Protein AF-A0A1Q5K4J3-F1 (afdb_monomer_lite)

Secondary structure (DSSP, 8-state):
--TTTS-HHHHHHHHHTTS-HHHHHHHTTS-HHHHHHHHTT----HHHHHHHHHHTTTTS------PPP--

pLDDT: mean 81.28, std 18.86, range [35.69, 96.62]

Foldseek 3Di:
DDPVPDAQLRVLVVLCPPHDLVQLCVLLVHDSVQSVQRNVRHDDDPSSVVSSCVSSQVDHDDDPPPPDDDD

Sequence (71 aa):
MQWSECTTSERMKALRGGMTQEQLAEAAAVSVGVVRKLERGGTASLPSLLSIADGAGVRGRRPRKRCGGAA

Radius of gyration: 12.92 Å; chains: 1; bounding box: 39×30×24 Å

Structure (mmCIF, N/CA/C/O backbone):
data_AF-A0A1Q5K4J3-F1
#
_entry.id   AF-A0A1Q5K4J3-F1
#
loop_
_atom_site.group_PDB
_atom_site.id
_atom_site.type_symbol
_atom_site.label_atom_id
_atom_site.label_alt_id
_atom_site.label_comp_id
_atom_site.label_asym_id
_atom_site.label_entity_id
_atom_site.label_seq_id
_atom_site.pdbx_PDB_ins_code
_atom_site.Cartn_x
_atom_site.Cartn_y
_atom_site.Cartn_z
_atom_site.occupancy
_atom_site.B_iso_or_equiv
_atom_site.auth_seq_id
_atom_site.auth_comp_id
_atom_site.auth_asym_id
_atom_site.auth_atom_id
_atom_site.pdbx_PDB_model_num
ATOM 1 N N . MET A 1 1 ? -3.722 21.396 -3.898 1.00 60.44 1 MET A N 1
ATOM 2 C CA . MET A 1 1 ? -2.405 20.775 -3.644 1.00 60.44 1 MET A CA 1
ATOM 3 C C . MET A 1 1 ? -1.900 20.221 -4.963 1.00 60.44 1 MET A C 1
ATOM 5 O O . MET A 1 1 ? -2.602 19.402 -5.548 1.00 60.44 1 MET A O 1
ATOM 9 N N . GLN A 1 2 ? -0.767 20.712 -5.473 1.00 74.31 2 GLN A N 1
ATOM 10 C CA . GLN A 1 2 ? -0.202 20.184 -6.715 1.00 74.31 2 GLN A CA 1
ATOM 11 C C . GLN A 1 2 ? 0.576 18.903 -6.418 1.00 74.31 2 GLN A C 1
ATOM 13 O O . GLN A 1 2 ? 1.389 18.855 -5.501 1.00 74.31 2 GLN A O 1
ATOM 18 N N . TRP A 1 3 ? 0.337 17.851 -7.200 1.00 71.56 3 TRP A N 1
ATOM 19 C CA . TRP A 1 3 ? 0.957 16.541 -6.980 1.00 71.56 3 TRP A CA 1
ATOM 20 C C . TRP A 1 3 ? 2.490 16.573 -7.040 1.00 71.56 3 TRP A C 1
ATOM 22 O O . TRP A 1 3 ? 3.149 15.721 -6.447 1.00 71.56 3 TRP A O 1
ATOM 32 N N . SER A 1 4 ? 3.068 17.547 -7.743 1.00 78.19 4 SER A N 1
ATOM 33 C CA . SER A 1 4 ? 4.509 17.800 -7.847 1.00 78.19 4 SER A CA 1
ATOM 34 C C . SER A 1 4 ? 5.137 18.297 -6.541 1.00 78.19 4 SER A C 1
ATOM 36 O O . SER A 1 4 ? 6.306 18.015 -6.300 1.00 78.19 4 SER A O 1
ATOM 38 N N . GLU A 1 5 ? 4.370 18.957 -5.677 1.00 82.62 5 GLU A N 1
ATOM 39 C CA . GLU A 1 5 ? 4.863 19.582 -4.440 1.00 82.62 5 GLU A CA 1
ATOM 40 C C . GLU A 1 5 ? 4.853 18.626 -3.242 1.00 82.62 5 GL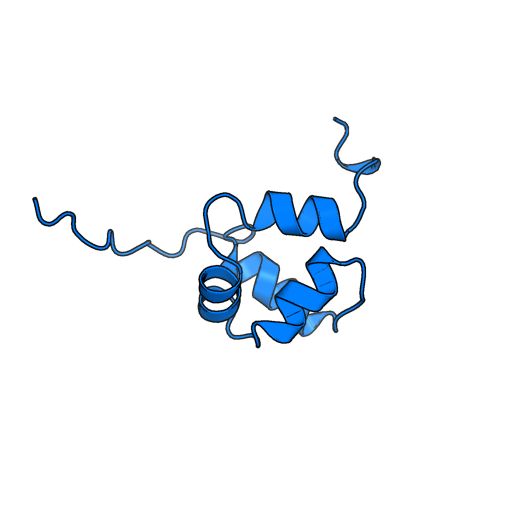U A C 1
ATOM 42 O O . GLU A 1 5 ? 5.537 18.869 -2.252 1.00 82.62 5 GLU A O 1
ATOM 47 N N . CYS A 1 6 ? 4.111 17.517 -3.323 1.00 83.88 6 CYS A N 1
ATOM 48 C CA . CYS A 1 6 ? 4.088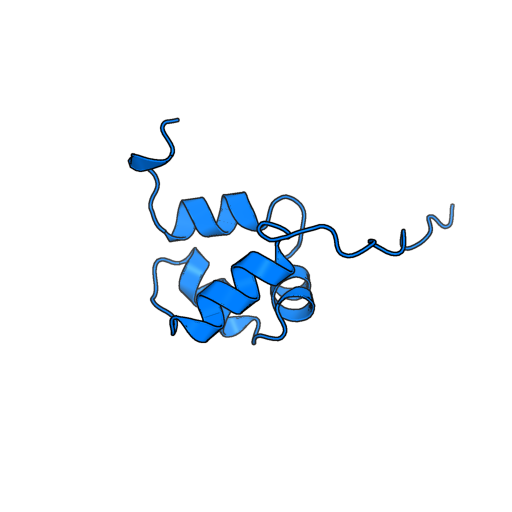 16.525 -2.255 1.00 83.88 6 CYS A CA 1
ATOM 49 C C . CYS A 1 6 ? 5.470 15.884 -2.056 1.00 83.88 6 CYS A C 1
ATOM 51 O O . CYS A 1 6 ? 6.264 15.704 -2.978 1.00 83.88 6 CYS A O 1
ATOM 53 N N . THR A 1 7 ? 5.739 15.432 -0.848 1.00 88.62 7 THR A N 1
ATOM 54 C CA . THR A 1 7 ? 6.825 14.503 -0.541 1.00 88.62 7 THR A CA 1
ATOM 55 C C . THR A 1 7 ? 6.423 13.076 -0.919 1.00 88.62 7 THR A C 1
ATOM 57 O O . THR A 1 7 ? 5.247 12.750 -1.097 1.00 88.62 7 THR A O 1
ATOM 60 N N . THR A 1 8 ? 7.395 12.175 -1.054 1.00 86.94 8 THR A N 1
ATOM 61 C CA . THR A 1 8 ? 7.113 10.752 -1.319 1.00 86.94 8 THR A CA 1
ATOM 62 C C . THR A 1 8 ? 6.256 10.122 -0.217 1.00 86.94 8 THR A C 1
ATOM 64 O O . THR A 1 8 ? 5.377 9.318 -0.512 1.00 86.94 8 THR A O 1
ATOM 67 N N . SER A 1 9 ? 6.452 10.522 1.040 1.00 90.06 9 SER A N 1
ATOM 68 C CA . SER A 1 9 ? 5.652 10.070 2.183 1.00 90.06 9 SER A CA 1
ATOM 69 C C . SER A 1 9 ? 4.205 10.558 2.120 1.00 90.06 9 SER A C 1
ATOM 71 O O . SER A 1 9 ? 3.292 9.789 2.417 1.00 90.06 9 SER A O 1
ATOM 73 N N . GLU A 1 10 ? 3.965 11.802 1.703 1.00 90.62 10 GLU A N 1
ATOM 74 C CA . GLU A 1 10 ? 2.608 12.326 1.496 1.00 90.62 10 GLU A CA 1
ATOM 75 C C . GLU A 1 10 ? 1.909 11.623 0.336 1.00 90.62 10 GLU A C 1
ATOM 77 O O . GLU A 1 10 ? 0.765 11.192 0.485 1.00 90.62 10 GLU A O 1
ATOM 82 N N . ARG A 1 11 ? 2.614 11.407 -0.784 1.00 88.81 11 ARG A N 1
ATOM 83 C CA . ARG A 1 11 ? 2.086 10.614 -1.905 1.00 88.81 11 ARG A CA 1
ATOM 84 C C . ARG A 1 11 ? 1.751 9.195 -1.465 1.00 88.81 11 ARG A C 1
ATOM 86 O O . ARG A 1 11 ? 0.702 8.687 -1.829 1.00 88.81 11 ARG A O 1
ATOM 93 N N . MET A 1 12 ? 2.594 8.575 -0.644 1.00 88.88 12 MET A N 1
ATOM 94 C CA . MET A 1 12 ? 2.358 7.235 -0.109 1.00 88.88 12 MET A CA 1
ATOM 95 C C . MET A 1 12 ? 1.090 7.173 0.757 1.00 88.88 12 MET A C 1
ATOM 97 O O . MET A 1 12 ? 0.259 6.284 0.572 1.00 88.88 12 MET A O 1
ATOM 101 N N . LYS A 1 13 ? 0.898 8.145 1.657 1.00 90.44 13 LYS A N 1
ATOM 102 C CA . LYS A 1 13 ? -0.317 8.244 2.481 1.00 90.44 13 LYS A CA 1
ATOM 103 C C . LYS A 1 13 ? -1.564 8.482 1.628 1.00 90.44 13 LYS A C 1
ATOM 105 O O . LYS A 1 13 ? -2.593 7.861 1.874 1.00 90.44 13 LYS A O 1
ATOM 110 N N . ALA A 1 14 ? -1.463 9.335 0.608 1.00 88.62 14 ALA A N 1
ATOM 111 C CA . ALA A 1 14 ? -2.549 9.576 -0.337 1.00 88.62 14 ALA A CA 1
ATOM 112 C C . ALA A 1 14 ? -2.891 8.315 -1.152 1.00 88.62 14 ALA A C 1
ATOM 114 O O . ALA A 1 14 ? -4.064 7.989 -1.311 1.00 88.62 14 ALA A O 1
ATOM 115 N N . LEU A 1 15 ? -1.876 7.571 -1.608 1.00 86.19 15 LEU A N 1
ATOM 116 C CA . LEU A 1 15 ? -2.021 6.316 -2.353 1.00 86.19 15 LEU A CA 1
ATOM 117 C C . LEU A 1 15 ? -2.671 5.204 -1.530 1.00 86.19 15 LEU A C 1
ATOM 119 O O . LEU A 1 15 ? -3.458 4.428 -2.064 1.00 86.19 15 LEU A O 1
ATOM 123 N N . ARG A 1 16 ? -2.374 5.133 -0.229 1.00 89.25 16 ARG A N 1
ATOM 124 C CA . ARG A 1 16 ? -3.023 4.182 0.679 1.00 89.25 16 ARG A CA 1
ATOM 125 C C . ARG A 1 16 ? -4.536 4.416 0.780 1.00 89.25 16 ARG A C 1
ATOM 127 O O . ARG A 1 16 ? -5.298 3.467 0.988 1.00 89.25 16 ARG A O 1
ATOM 134 N N . GLY A 1 17 ? -4.975 5.668 0.646 1.00 87.25 17 GLY A N 1
ATOM 135 C CA . GLY A 1 17 ? -6.375 6.051 0.790 1.00 87.25 17 GLY A CA 1
ATOM 136 C C . GLY A 1 17 ? -6.938 5.607 2.143 1.00 87.25 17 GLY A C 1
ATOM 137 O O . GLY A 1 17 ? -6.361 5.888 3.191 1.00 87.25 17 GLY A O 1
ATOM 138 N N . GLY A 1 18 ? -8.060 4.882 2.121 1.00 87.25 18 GLY A N 1
ATOM 139 C CA . GLY A 1 18 ? -8.731 4.383 3.328 1.00 87.25 18 GLY A CA 1
ATOM 140 C C . GLY A 1 18 ? -8.163 3.090 3.930 1.00 87.25 18 GLY A C 1
ATOM 141 O O . GLY A 1 18 ? -8.706 2.612 4.919 1.00 87.25 18 GLY A O 1
ATOM 142 N N . MET A 1 19 ? -7.122 2.486 3.346 1.00 91.06 19 MET A N 1
ATOM 143 C CA . MET A 1 19 ? -6.540 1.241 3.872 1.00 91.06 19 MET A CA 1
ATOM 144 C C . MET A 1 19 ? -5.692 1.522 5.115 1.00 91.06 19 MET A C 1
ATOM 146 O O . MET A 1 19 ? -5.088 2.584 5.208 1.00 91.06 19 MET A O 1
ATOM 150 N N . THR A 1 20 ? -5.566 0.585 6.052 1.00 95.31 20 THR A N 1
ATOM 151 C CA . THR A 1 20 ? -4.513 0.653 7.083 1.00 95.31 20 THR A CA 1
ATOM 152 C C . THR A 1 20 ? -3.138 0.344 6.477 1.00 95.31 20 THR A C 1
ATOM 154 O O . THR A 1 20 ? -3.033 -0.129 5.340 1.00 95.31 20 THR A O 1
ATOM 157 N N . GLN A 1 21 ? -2.055 0.628 7.207 1.00 95.75 21 GLN A N 1
ATOM 158 C CA . GLN A 1 21 ? -0.699 0.308 6.739 1.00 95.75 21 GLN A CA 1
ATOM 159 C C . GLN A 1 21 ? -0.524 -1.201 6.526 1.00 95.75 21 GLN A C 1
ATOM 161 O O . GLN A 1 21 ? 0.116 -1.619 5.565 1.00 95.75 21 GLN A O 1
ATOM 166 N N . GLU A 1 22 ? -1.121 -2.003 7.403 1.00 95.50 22 GLU A N 1
ATOM 167 C CA . GLU A 1 22 ? -1.136 -3.462 7.360 1.00 95.50 22 GLU A CA 1
ATOM 168 C C . GLU A 1 22 ? -1.917 -3.960 6.140 1.00 95.50 22 GLU A C 1
ATOM 170 O O . GLU A 1 22 ? -1.404 -4.781 5.388 1.00 95.50 22 GLU A O 1
ATOM 175 N N . GLN A 1 23 ? -3.101 -3.394 5.879 1.00 93.56 23 GLN A N 1
ATOM 176 C CA . GLN A 1 23 ? -3.911 -3.747 4.709 1.00 93.56 23 GLN A CA 1
ATOM 177 C C . GLN A 1 23 ? -3.199 -3.424 3.393 1.00 93.56 23 GLN A C 1
ATOM 179 O O . GLN A 1 23 ? -3.287 -4.192 2.437 1.00 93.56 23 GLN A O 1
ATOM 184 N N . LEU A 1 24 ? -2.500 -2.286 3.318 1.00 94.19 24 LEU A N 1
ATOM 185 C CA . LEU A 1 24 ? -1.711 -1.951 2.133 1.00 94.19 24 LEU A CA 1
ATOM 186 C C . LEU A 1 24 ? -0.517 -2.895 1.977 1.00 94.19 24 LEU A C 1
ATOM 188 O O . LEU A 1 24 ? -0.236 -3.333 0.867 1.00 94.19 24 LEU A O 1
ATOM 192 N N . ALA A 1 25 ? 0.17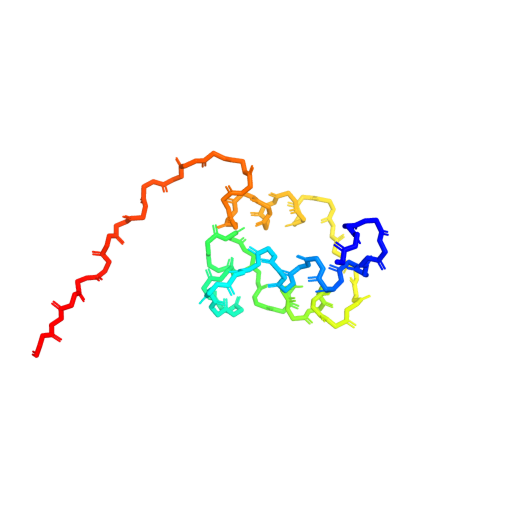4 -3.215 3.072 1.00 94.94 25 ALA A N 1
ATOM 193 C CA . ALA A 1 25 ? 1.302 -4.138 3.053 1.00 94.94 25 ALA A CA 1
ATOM 194 C C . ALA A 1 25 ? 0.880 -5.533 2.566 1.00 94.94 25 ALA A C 1
ATOM 196 O O . ALA A 1 25 ? 1.538 -6.103 1.698 1.00 94.94 25 ALA A O 1
ATOM 197 N N . GLU A 1 26 ? -0.257 -6.027 3.058 1.00 93.94 26 GLU A N 1
ATOM 198 C CA . GLU A 1 26 ? -0.866 -7.284 2.628 1.00 93.94 26 GLU A CA 1
ATOM 199 C C . GLU A 1 26 ? -1.245 -7.246 1.142 1.00 93.94 26 GLU A C 1
ATOM 201 O O . GLU A 1 26 ? -0.828 -8.112 0.374 1.00 93.94 26 GLU A O 1
ATOM 206 N N . ALA A 1 27 ? -1.963 -6.206 0.701 1.00 92.56 27 ALA A N 1
ATOM 207 C CA . ALA A 1 27 ? -2.373 -6.063 -0.697 1.00 92.56 27 ALA A CA 1
ATOM 208 C C . ALA A 1 27 ? -1.186 -5.954 -1.668 1.00 92.56 27 ALA A C 1
ATOM 210 O O . ALA A 1 27 ? -1.277 -6.405 -2.809 1.00 92.56 27 ALA A O 1
ATOM 211 N N . ALA A 1 28 ? -0.082 -5.362 -1.213 1.00 93.38 28 ALA A N 1
ATOM 212 C CA . ALA A 1 28 ? 1.148 -5.177 -1.972 1.00 93.38 28 ALA A CA 1
ATOM 213 C C . ALA A 1 28 ? 2.163 -6.322 -1.807 1.00 93.38 28 ALA A C 1
ATOM 215 O O . ALA A 1 28 ? 3.238 -6.247 -2.397 1.00 93.38 28 ALA A O 1
ATOM 216 N N . ALA A 1 29 ? 1.865 -7.348 -1.001 1.00 94.12 29 ALA A N 1
ATOM 217 C CA . ALA A 1 29 ? 2.788 -8.436 -0.665 1.00 94.12 29 ALA A CA 1
ATOM 218 C C . ALA A 1 29 ? 4.174 -7.951 -0.174 1.00 94.12 29 ALA A C 1
ATOM 220 O O . ALA A 1 29 ? 5.214 -8.517 -0.515 1.00 94.12 29 ALA A O 1
ATOM 221 N N . VAL A 1 30 ? 4.198 -6.891 0.642 1.00 94.88 30 VAL A N 1
ATOM 222 C CA . VAL A 1 30 ? 5.410 -6.353 1.285 1.00 94.88 30 VAL A CA 1
ATOM 223 C C . VAL A 1 30 ? 5.274 -6.391 2.805 1.00 94.88 30 VAL A C 1
ATOM 225 O O . VAL A 1 30 ? 4.185 -6.554 3.346 1.00 94.88 30 VAL A O 1
ATOM 228 N N . SER A 1 31 ? 6.374 -6.198 3.536 1.00 96.62 31 SER A N 1
ATOM 229 C CA . SER A 1 31 ? 6.281 -6.064 4.991 1.00 96.62 31 SER A CA 1
ATOM 230 C C . SER A 1 31 ? 5.682 -4.711 5.394 1.00 96.62 31 SER A C 1
ATOM 232 O O . SER A 1 31 ? 5.970 -3.673 4.790 1.00 96.62 31 SER A O 1
ATOM 234 N N . VAL A 1 32 ? 4.909 -4.685 6.486 1.00 96.38 32 VAL A N 1
ATOM 235 C CA . VAL A 1 32 ? 4.372 -3.433 7.057 1.00 96.38 32 VAL A CA 1
ATOM 236 C C . VAL A 1 32 ? 5.484 -2.440 7.426 1.00 96.38 32 VAL A C 1
ATOM 238 O O . VAL A 1 32 ? 5.298 -1.224 7.362 1.00 96.38 32 VAL A O 1
ATOM 241 N N . GLY A 1 33 ? 6.683 -2.942 7.743 1.00 96.44 33 GLY A N 1
ATOM 242 C CA . GLY A 1 33 ? 7.868 -2.123 7.989 1.00 96.44 33 GLY A CA 1
ATOM 243 C C . GLY A 1 33 ? 8.277 -1.280 6.779 1.00 96.44 33 GLY A C 1
ATOM 244 O O . GLY A 1 33 ? 8.654 -0.122 6.955 1.00 96.44 33 GLY A O 1
ATOM 245 N N . VAL A 1 34 ? 8.140 -1.809 5.557 1.00 95.31 34 VAL A N 1
ATOM 246 C CA . VAL A 1 34 ? 8.408 -1.059 4.317 1.00 95.31 34 VAL A CA 1
ATOM 247 C C . VAL A 1 34 ? 7.402 0.079 4.151 1.00 95.31 34 VAL A C 1
ATOM 249 O O . VAL A 1 34 ? 7.809 1.213 3.898 1.00 95.31 34 VAL A O 1
ATOM 252 N N . VAL A 1 35 ? 6.112 -0.182 4.385 1.00 95.12 35 VAL A N 1
ATOM 253 C CA . VAL A 1 35 ? 5.056 0.847 4.336 1.00 95.12 35 VAL A CA 1
ATOM 254 C C . VAL A 1 35 ? 5.323 1.948 5.368 1.00 95.12 35 VAL A C 1
ATOM 256 O O . VAL A 1 35 ? 5.385 3.126 5.021 1.00 95.12 35 VAL A O 1
ATOM 259 N N . ARG A 1 36 ? 5.595 1.576 6.625 1.00 96.06 36 ARG A N 1
ATOM 260 C CA . ARG A 1 36 ? 5.934 2.519 7.708 1.00 96.06 36 ARG A CA 1
ATOM 261 C C . ARG A 1 36 ? 7.200 3.323 7.435 1.00 96.06 36 ARG A C 1
ATOM 263 O O . ARG A 1 36 ? 7.312 4.467 7.874 1.00 96.06 36 ARG A O 1
ATOM 270 N N . LYS A 1 37 ? 8.196 2.723 6.782 1.00 95.38 37 LYS A N 1
ATOM 271 C CA . LYS A 1 37 ? 9.433 3.410 6.399 1.00 95.38 37 LYS A CA 1
ATOM 272 C C . LYS A 1 37 ? 9.143 4.472 5.339 1.00 95.38 37 LYS A C 1
ATOM 274 O O . LYS A 1 37 ? 9.564 5.611 5.510 1.00 95.38 37 LYS A O 1
ATOM 279 N N . LEU A 1 38 ? 8.387 4.121 4.301 1.00 94.19 38 LEU A N 1
ATOM 280 C CA . LEU A 1 38 ? 8.026 5.038 3.217 1.00 94.19 38 LEU A CA 1
ATOM 281 C C . LEU A 1 38 ? 7.146 6.196 3.703 1.00 94.19 38 LEU A C 1
ATOM 283 O O . LEU A 1 38 ? 7.413 7.347 3.372 1.00 94.19 38 LEU A O 1
ATOM 287 N N . GLU A 1 39 ? 6.155 5.934 4.559 1.00 93.81 39 GLU A N 1
ATOM 288 C CA . GLU A 1 39 ? 5.290 6.991 5.108 1.00 93.81 39 GLU A CA 1
ATOM 289 C C . GLU A 1 39 ? 6.005 7.956 6.068 1.00 93.81 39 GLU A C 1
ATOM 291 O O . GLU A 1 39 ? 5.496 9.048 6.328 1.00 93.81 39 GLU A O 1
ATOM 296 N N . ARG A 1 40 ? 7.185 7.579 6.577 1.00 93.88 40 ARG A N 1
ATOM 297 C CA . ARG A 1 40 ? 8.068 8.441 7.382 1.00 93.88 40 ARG A CA 1
ATOM 298 C C . ARG A 1 40 ? 9.146 9.151 6.555 1.00 93.88 40 ARG A C 1
ATOM 300 O O . ARG A 1 40 ? 9.989 9.826 7.130 1.00 93.88 40 ARG A O 1
ATOM 307 N N . GLY A 1 41 ? 9.127 9.010 5.227 1.00 91.44 41 GLY A N 1
ATOM 308 C CA . GLY A 1 41 ? 10.086 9.655 4.323 1.00 91.44 41 GLY A CA 1
ATOM 309 C C . GLY A 1 41 ? 11.349 8.836 4.047 1.00 91.44 41 GLY A C 1
ATOM 310 O O . GLY A 1 41 ? 12.304 9.352 3.476 1.00 91.44 41 GLY A O 1
ATOM 311 N N . GLY A 1 42 ? 11.379 7.561 4.438 1.00 91.81 42 GLY A N 1
ATOM 312 C CA . GLY A 1 42 ? 12.468 6.655 4.088 1.00 91.81 42 GLY A CA 1
ATOM 313 C C . GLY A 1 42 ? 12.379 6.139 2.649 1.00 91.81 42 GLY A C 1
ATOM 314 O O . GLY A 1 42 ? 11.434 6.414 1.915 1.00 91.81 42 GLY A O 1
ATOM 315 N N . THR A 1 43 ? 13.367 5.337 2.256 1.00 90.69 43 THR A N 1
ATOM 316 C CA . THR A 1 43 ? 13.479 4.757 0.909 1.00 90.69 43 THR A CA 1
ATOM 317 C C . THR A 1 43 ? 13.142 3.264 0.884 1.00 90.69 43 THR A C 1
ATOM 319 O O . THR A 1 43 ? 13.338 2.545 1.872 1.00 90.69 43 THR A O 1
ATOM 322 N N . ALA A 1 44 ? 12.679 2.775 -0.264 1.00 91.12 44 ALA A N 1
ATOM 323 C CA . ALA A 1 44 ? 12.495 1.354 -0.549 1.00 91.12 44 ALA A CA 1
ATOM 324 C C . ALA A 1 44 ? 13.038 1.024 -1.944 1.00 91.12 44 ALA A C 1
ATOM 326 O O . ALA A 1 44 ? 13.307 1.921 -2.742 1.00 91.12 44 ALA A O 1
ATOM 327 N N . SER A 1 45 ? 13.199 -0.266 -2.227 1.00 92.88 45 SER A N 1
ATOM 328 C CA . SER A 1 45 ? 13.604 -0.719 -3.556 1.00 92.88 45 SER A CA 1
ATOM 329 C C . SER A 1 45 ? 12.517 -0.413 -4.596 1.00 92.88 45 SER A C 1
ATOM 331 O O . SER A 1 45 ? 11.326 -0.396 -4.270 1.00 92.88 45 SER A O 1
ATOM 333 N N . LEU A 1 46 ? 12.912 -0.215 -5.856 1.00 91.12 46 LEU A N 1
ATOM 334 C CA . LEU A 1 46 ? 11.969 -0.018 -6.961 1.00 91.12 46 LEU A CA 1
ATOM 335 C C . LEU A 1 46 ? 10.933 -1.163 -7.071 1.00 91.12 46 LEU A C 1
ATOM 337 O O . LEU A 1 46 ? 9.748 -0.850 -7.180 1.00 91.12 46 LEU A O 1
ATOM 341 N N . PRO A 1 47 ? 11.302 -2.458 -6.952 1.00 92.44 47 PRO A N 1
ATOM 342 C CA . PRO A 1 47 ? 10.323 -3.547 -6.903 1.00 92.44 47 PRO A CA 1
ATOM 343 C C . PRO A 1 47 ? 9.281 -3.397 -5.786 1.00 92.44 47 PRO A C 1
ATOM 345 O O . PRO A 1 47 ? 8.093 -3.631 -6.010 1.00 92.44 47 PRO A O 1
ATOM 348 N N . SER A 1 48 ? 9.694 -2.954 -4.593 1.00 92.81 48 SER A N 1
ATOM 349 C CA . SER A 1 48 ? 8.767 -2.713 -3.480 1.00 92.81 48 SER A CA 1
ATOM 350 C C . SER A 1 48 ? 7.803 -1.565 -3.785 1.00 92.81 48 SER A C 1
ATOM 352 O O . SER A 1 48 ? 6.615 -1.677 -3.501 1.00 92.81 48 SER A O 1
ATOM 354 N N . LEU A 1 49 ? 8.293 -0.480 -4.393 1.00 91.19 49 LEU A N 1
ATOM 355 C CA . LEU A 1 49 ? 7.461 0.660 -4.791 1.00 91.19 49 LEU A CA 1
ATOM 356 C C . LEU A 1 49 ? 6.431 0.271 -5.860 1.00 91.19 49 LEU A C 1
ATOM 358 O O . LEU A 1 49 ? 5.274 0.675 -5.771 1.00 91.19 49 LEU A O 1
ATOM 362 N N . LEU A 1 50 ? 6.829 -0.545 -6.840 1.00 91.31 50 LEU A N 1
ATOM 363 C CA . LEU A 1 50 ? 5.923 -1.058 -7.870 1.00 91.31 50 LEU A CA 1
ATOM 364 C C . LEU A 1 50 ? 4.853 -1.982 -7.279 1.00 91.31 50 LEU A C 1
ATOM 366 O O . LEU A 1 50 ? 3.683 -1.849 -7.629 1.00 91.31 50 LEU A O 1
ATOM 370 N N . SER A 1 51 ? 5.235 -2.861 -6.349 1.00 92.69 51 SER A N 1
ATOM 371 C CA . SER A 1 51 ? 4.297 -3.766 -5.665 1.00 92.69 51 SER A CA 1
ATOM 372 C C . SER A 1 51 ? 3.282 -2.988 -4.822 1.00 92.69 51 SER A C 1
ATOM 374 O O . SER A 1 51 ? 2.094 -3.296 -4.819 1.00 92.69 51 SER A O 1
ATOM 376 N N . ILE A 1 52 ? 3.728 -1.915 -4.164 1.00 91.88 52 ILE A N 1
ATOM 377 C CA . ILE A 1 52 ? 2.861 -0.989 -3.426 1.00 91.88 52 ILE A CA 1
ATOM 378 C C . ILE A 1 52 ? 1.884 -0.262 -4.352 1.00 91.88 52 ILE A C 1
ATOM 380 O O . ILE A 1 52 ? 0.703 -0.168 -4.027 1.00 91.88 52 ILE A O 1
ATOM 384 N N . ALA A 1 53 ? 2.346 0.239 -5.500 1.00 89.94 53 ALA A N 1
ATOM 385 C CA . ALA A 1 53 ? 1.474 0.898 -6.470 1.00 89.94 53 ALA A CA 1
ATOM 386 C C . ALA A 1 53 ? 0.409 -0.063 -7.036 1.00 89.94 53 ALA A C 1
ATOM 388 O O . ALA A 1 53 ? -0.737 0.344 -7.238 1.00 89.94 53 ALA A O 1
ATOM 389 N N . ASP A 1 54 ? 0.768 -1.334 -7.249 1.00 89.94 54 ASP A N 1
ATOM 390 C CA . ASP A 1 54 ? -0.167 -2.393 -7.647 1.00 89.94 54 ASP A CA 1
ATOM 391 C C . ASP A 1 54 ? -1.202 -2.671 -6.543 1.00 89.94 54 ASP A C 1
ATOM 393 O O . ASP A 1 54 ? -2.407 -2.594 -6.786 1.00 89.94 54 ASP A O 1
ATOM 397 N N . GLY A 1 55 ? -0.749 -2.877 -5.301 1.00 89.31 55 GLY A N 1
ATOM 398 C CA . GLY A 1 55 ? -1.614 -3.132 -4.143 1.00 89.31 55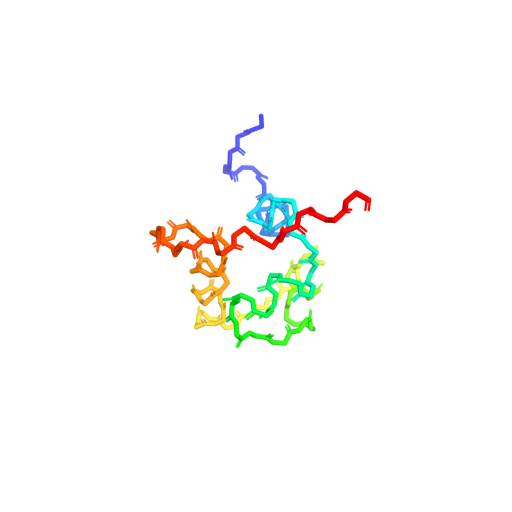 GLY A CA 1
ATOM 399 C C . GLY A 1 55 ? -2.556 -1.972 -3.798 1.00 89.31 55 GLY A C 1
ATOM 400 O O . GLY A 1 55 ? -3.694 -2.197 -3.383 1.00 89.31 55 GLY A O 1
ATOM 401 N N . ALA A 1 56 ? -2.120 -0.729 -4.026 1.00 86.31 56 ALA A N 1
ATOM 402 C CA . ALA A 1 56 ? -2.942 0.475 -3.890 1.00 86.31 56 ALA A CA 1
ATOM 403 C C . ALA A 1 56 ? -3.960 0.653 -5.037 1.00 86.31 56 ALA A C 1
ATOM 405 O O . ALA A 1 56 ? -4.858 1.489 -4.943 1.00 86.31 56 ALA A O 1
ATOM 406 N N . GLY A 1 57 ? -3.856 -0.130 -6.117 1.00 77.19 57 GLY A N 1
ATOM 407 C CA . GLY A 1 57 ? -4.776 -0.082 -7.255 1.00 77.19 57 GLY A CA 1
ATOM 408 C C . GLY A 1 57 ? -4.458 0.997 -8.294 1.00 77.19 57 GLY A C 1
ATOM 409 O O . GLY A 1 57 ? -5.319 1.320 -9.111 1.00 77.19 57 GLY A O 1
ATOM 410 N N . VAL A 1 58 ? -3.234 1.539 -8.305 1.00 66.38 58 VAL A N 1
ATOM 411 C CA . VAL A 1 58 ? -2.779 2.526 -9.308 1.00 66.38 58 VAL A CA 1
ATOM 412 C C . VAL A 1 58 ? -2.618 1.886 -10.691 1.00 66.38 58 VAL A C 1
ATOM 414 O O . VAL A 1 58 ? -2.769 2.556 -11.711 1.00 66.38 58 VAL A O 1
ATOM 417 N N . ARG A 1 59 ? -2.366 0.573 -10.746 1.00 50.16 59 ARG A N 1
ATOM 418 C CA . ARG A 1 59 ? -2.305 -0.218 -11.982 1.00 50.16 59 ARG A CA 1
ATOM 419 C C . ARG A 1 59 ? -3.407 -1.279 -12.022 1.00 50.16 59 ARG A C 1
ATOM 421 O O . ARG A 1 59 ? -3.151 -2.466 -11.941 1.00 50.16 59 ARG A O 1
ATOM 428 N N . GLY A 1 60 ? -4.646 -0.840 -12.227 1.00 47.56 60 GLY A N 1
ATOM 429 C CA . GLY A 1 60 ? -5.703 -1.718 -12.729 1.00 47.56 60 GLY A CA 1
ATOM 430 C C . GLY A 1 60 ? -6.421 -2.557 -11.667 1.00 47.56 60 GLY A C 1
ATOM 431 O O . GLY A 1 60 ? -5.844 -3.321 -10.904 1.00 47.56 60 GLY A O 1
ATOM 432 N N . ARG A 1 61 ? -7.745 -2.401 -11.663 1.00 49.06 61 ARG A N 1
ATOM 433 C CA . ARG A 1 61 ? -8.756 -3.170 -10.924 1.00 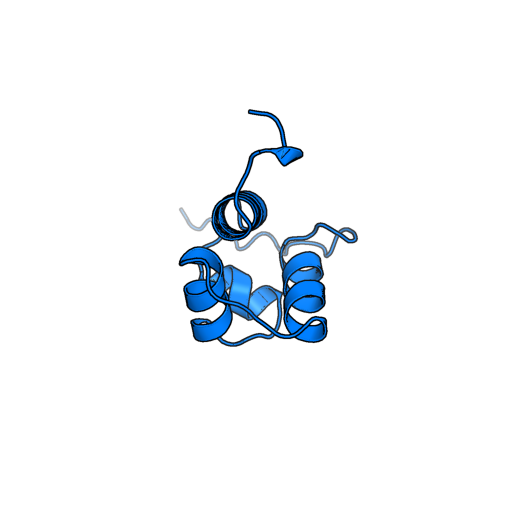49.06 61 ARG A CA 1
ATOM 434 C C . ARG A 1 61 ? -8.344 -4.623 -10.618 1.00 49.06 61 ARG A C 1
ATOM 436 O O . ARG A 1 61 ? -8.532 -5.507 -11.450 1.00 49.06 61 ARG A O 1
ATOM 443 N N . ARG A 1 62 ? -7.974 -4.905 -9.365 1.00 46.16 62 ARG A N 1
ATOM 444 C CA . ARG A 1 62 ? -8.319 -6.192 -8.741 1.00 46.16 62 ARG A CA 1
ATOM 445 C C . ARG A 1 62 ? -9.724 -6.083 -8.136 1.00 46.16 62 ARG A C 1
ATOM 447 O O . ARG A 1 62 ? -10.006 -5.101 -7.446 1.00 46.16 62 ARG A O 1
ATOM 454 N N . PRO A 1 63 ? -10.625 -7.054 -8.361 1.00 44.16 63 PRO A N 1
ATOM 455 C CA . PRO A 1 63 ? -11.935 -7.055 -7.726 1.00 44.16 63 PRO A CA 1
ATOM 456 C C . PRO A 1 63 ? -11.762 -7.212 -6.211 1.00 44.16 63 PRO A C 1
ATOM 458 O O . PRO A 1 63 ? -11.379 -8.278 -5.720 1.00 44.16 63 PRO A O 1
ATOM 461 N N . ARG A 1 64 ? -12.048 -6.136 -5.465 1.00 52.97 64 ARG A N 1
ATOM 462 C CA . ARG A 1 64 ? -12.247 -6.198 -4.016 1.00 52.97 64 ARG A CA 1
ATOM 463 C C . ARG A 1 64 ? -13.432 -7.125 -3.766 1.00 52.97 64 ARG A C 1
ATOM 465 O O . ARG A 1 64 ? -14.563 -6.775 -4.098 1.00 52.97 64 ARG A O 1
ATOM 472 N N . LYS A 1 65 ? -13.185 -8.302 -3.179 1.00 44.50 65 LYS A N 1
ATOM 473 C CA . LYS A 1 65 ? -14.252 -9.029 -2.484 1.00 44.50 65 LYS A CA 1
ATOM 474 C C . LYS A 1 65 ? -14.735 -8.052 -1.415 1.00 44.50 65 LYS A C 1
ATOM 476 O O . LYS A 1 65 ? -13.948 -7.622 -0.575 1.00 44.50 65 LYS A O 1
ATOM 481 N N . ARG A 1 66 ? -15.983 -7.611 -1.525 1.00 41.97 66 ARG A N 1
ATOM 482 C CA . ARG A 1 66 ? -16.664 -6.835 -0.493 1.00 41.97 66 ARG A CA 1
ATOM 483 C C . ARG A 1 66 ? -16.681 -7.731 0.748 1.00 41.97 66 ARG A C 1
ATOM 485 O O . ARG A 1 66 ? -17.462 -8.673 0.787 1.00 41.97 66 ARG A O 1
ATOM 492 N N . CYS A 1 67 ? -15.777 -7.511 1.703 1.00 39.53 67 CYS A N 1
ATOM 493 C CA . CYS A 1 67 ? -15.896 -8.152 3.009 1.00 39.53 67 CYS A CA 1
ATOM 494 C C . CYS A 1 67 ? -17.212 -7.659 3.614 1.00 39.53 67 CYS A C 1
ATOM 496 O O . CYS A 1 67 ? -17.453 -6.452 3.682 1.00 39.53 67 CYS A O 1
ATOM 498 N N . GLY A 1 68 ? -18.102 -8.613 3.879 1.00 35.69 68 GLY A N 1
ATOM 499 C CA . GLY A 1 68 ? -19.494 -8.390 4.229 1.00 35.69 68 GLY A CA 1
ATOM 500 C C . GLY A 1 68 ? -19.664 -7.513 5.461 1.00 35.69 68 GLY A C 1
ATOM 501 O O . GLY A 1 68 ? -18.890 -7.586 6.412 1.00 35.69 68 GLY A O 1
ATOM 502 N N . GLY A 1 69 ? -20.719 -6.702 5.422 1.00 42.03 69 GLY A N 1
ATOM 503 C CA . GLY A 1 69 ? -21.347 -6.219 6.638 1.00 42.03 69 GLY A CA 1
ATOM 504 C C . GLY A 1 69 ? -22.082 -7.384 7.290 1.00 42.03 69 GLY A C 1
ATOM 505 O O . GLY A 1 69 ? -22.874 -8.056 6.630 1.00 42.03 69 GLY A O 1
ATOM 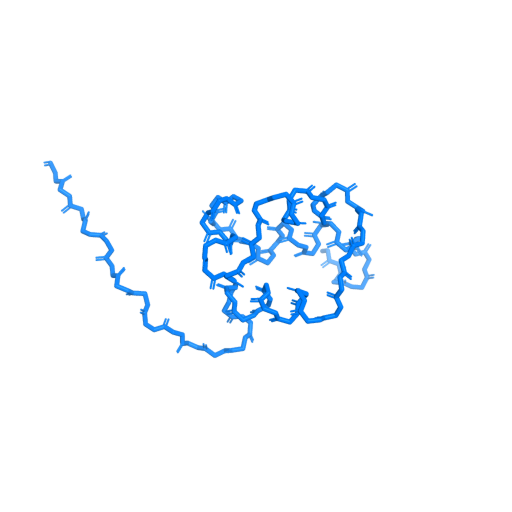506 N N . ALA A 1 70 ? -21.802 -7.611 8.564 1.00 41.72 70 ALA A N 1
ATOM 507 C CA . ALA A 1 70 ? -22.753 -8.216 9.477 1.00 41.72 70 ALA A CA 1
ATOM 508 C C . ALA A 1 70 ? -23.249 -7.076 10.372 1.00 41.72 70 ALA A C 1
ATOM 510 O O . ALA A 1 70 ? -22.435 -6.332 10.926 1.00 41.72 70 ALA A O 1
ATOM 511 N N . ALA A 1 71 ? -24.569 -6.897 10.361 1.00 38.44 71 ALA A N 1
ATOM 512 C CA . ALA A 1 71 ? -25.319 -6.073 11.299 1.00 38.44 71 ALA A CA 1
ATOM 513 C C . ALA A 1 71 ? -25.331 -6.719 12.690 1.00 38.44 71 ALA A C 1
ATOM 515 O O . ALA A 1 71 ? -25.149 -7.959 12.753 1.00 38.44 71 ALA A O 1
#